Protein AF-A0A0R1N7U9-F1 (afdb_monomer_lite)

Foldseek 3Di:
DPPDLVVPQVVVVLVVCVVVVVDPDSPVQVVQWAFDVVQNQDDALLEGEIEHAALSCPPWFKDKDFDPDQPRPCPRPVHRNGIYIYIYYHVPPDVQLVVQLVVLSNDNVSSVVLVPDPPVCSRVSSVVSSPPDD

Sequence (134 aa):
MSTDQVPEIFQHIRERLVANQMVTNKGEMINQITPWPGYEKTEVNGIRVFQYIDLRCQPTMTIVSPIITDESYEKVSKRPLWLVILLCWDGHTDQLSLAHLATQLHNEEVSQELRSVPPSLLSAAIRGLMAREN

Secondary structure (DSSP, 8-state):
----SHHHHHHHHHHHHHHTT--S-HHHHHTT-EE-TT-SS--BTTEEEEEEE-TT--S-EEEEEE---GGGTHHHHSS---EEEEEEE-S-S-HHHHHHHHHHHH-HHHHHHHHHS-TTTHHHHHHHHHH---

Organism: NCBI:txid1423792

Structure (mmCIF, N/CA/C/O backbone):
data_AF-A0A0R1N7U9-F1
#
_entry.id   AF-A0A0R1N7U9-F1
#
loop_
_atom_site.group_PDB
_atom_site.id
_atom_site.type_symbol
_atom_site.label_atom_id
_atom_site.label_alt_id
_atom_site.label_comp_id
_atom_site.label_asym_id
_atom_site.label_entity_id
_atom_site.label_seq_id
_atom_site.pdbx_PDB_ins_code
_atom_site.Cartn_x
_atom_site.Cartn_y
_atom_site.Cartn_z
_atom_site.occupancy
_atom_site.B_iso_or_equiv
_atom_site.auth_seq_id
_atom_site.auth_comp_id
_atom_site.auth_asym_id
_atom_site.auth_atom_id
_atom_site.pdbx_PDB_model_num
ATOM 1 N N . MET A 1 1 ? 9.626 -16.057 21.113 1.00 33.06 1 MET A N 1
ATOM 2 C CA . MET A 1 1 ? 9.697 -15.229 19.890 1.00 33.06 1 MET A CA 1
ATOM 3 C C . MET A 1 1 ? 8.478 -15.592 19.067 1.00 33.06 1 MET A C 1
ATOM 5 O O . MET A 1 1 ? 8.308 -16.772 18.822 1.00 33.06 1 MET A O 1
ATOM 9 N N . SER A 1 2 ? 7.590 -14.647 18.764 1.00 30.59 2 SER A N 1
ATOM 10 C CA . SER A 1 2 ? 6.420 -14.898 17.909 1.00 30.59 2 SER A CA 1
ATOM 11 C C . SER A 1 2 ? 6.455 -13.853 16.809 1.00 30.59 2 SER A C 1
ATOM 13 O O . SER A 1 2 ? 6.125 -12.694 17.051 1.00 30.59 2 SER A O 1
ATOM 15 N N . THR A 1 3 ? 6.952 -14.262 15.647 1.00 40.19 3 THR A N 1
ATOM 16 C CA . THR A 1 3 ? 7.204 -13.432 14.455 1.00 40.19 3 THR A CA 1
ATOM 17 C C . THR A 1 3 ? 6.120 -13.639 13.388 1.00 40.19 3 THR A C 1
ATOM 19 O O . THR A 1 3 ? 6.263 -13.186 12.257 1.00 40.19 3 THR A O 1
ATOM 22 N N . ASP A 1 4 ? 5.023 -14.309 13.745 1.00 42.53 4 ASP A N 1
ATOM 23 C CA . ASP A 1 4 ? 4.248 -15.1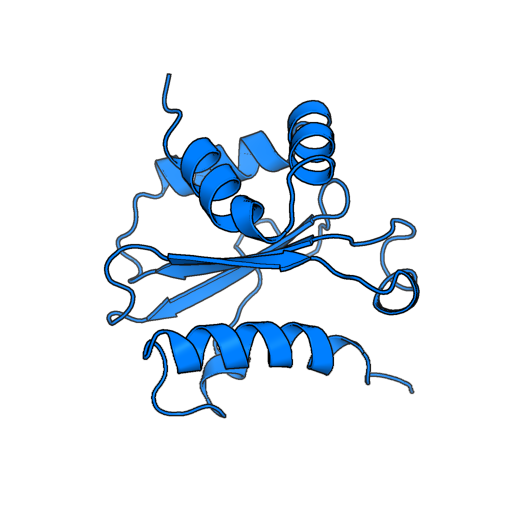00 12.784 1.00 42.53 4 ASP A CA 1
ATOM 24 C C . ASP A 1 4 ? 2.964 -14.442 12.249 1.00 42.53 4 ASP A C 1
ATOM 26 O O . ASP A 1 4 ? 2.204 -15.102 11.556 1.00 42.53 4 ASP A O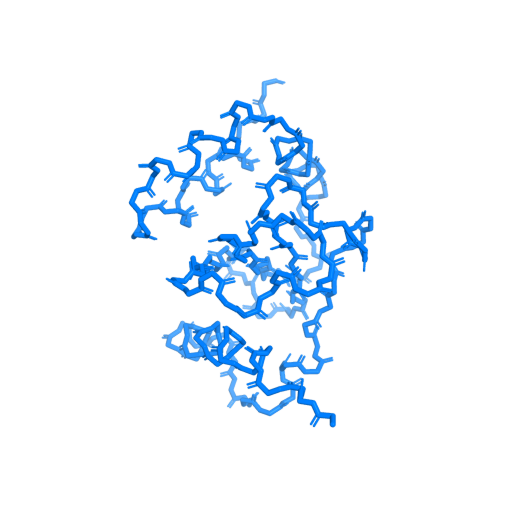 1
ATOM 30 N N . GLN A 1 5 ? 2.721 -13.144 12.480 1.00 47.50 5 GLN A N 1
ATOM 31 C CA . GLN A 1 5 ? 1.525 -12.449 11.941 1.00 47.50 5 GLN A CA 1
ATOM 32 C C . GLN A 1 5 ? 1.804 -11.501 10.762 1.00 47.50 5 GLN A C 1
ATOM 34 O O . GLN A 1 5 ? 0.924 -11.223 9.952 1.00 47.50 5 GLN A O 1
ATOM 39 N N . VAL A 1 6 ? 3.051 -11.057 10.597 1.00 48.56 6 VAL A N 1
ATOM 40 C CA . VAL A 1 6 ? 3.501 -10.324 9.401 1.00 48.56 6 VAL A CA 1
ATOM 41 C C . VAL A 1 6 ? 3.357 -11.145 8.092 1.00 48.56 6 VAL A C 1
ATOM 43 O O . VAL A 1 6 ? 3.041 -10.542 7.065 1.00 48.56 6 VAL A O 1
ATOM 46 N N . PRO A 1 7 ? 3.501 -12.491 8.073 1.00 57.75 7 PRO A N 1
ATOM 47 C CA . PRO A 1 7 ? 3.368 -13.293 6.852 1.00 57.75 7 PRO A CA 1
ATOM 48 C C . PRO A 1 7 ? 1.979 -13.279 6.193 1.00 57.75 7 PRO A C 1
ATOM 50 O O . PRO A 1 7 ? 1.904 -13.385 4.969 1.00 57.75 7 PRO A O 1
ATOM 53 N N . GLU A 1 8 ? 0.884 -13.138 6.949 1.00 63.72 8 GLU A N 1
ATOM 54 C CA . GLU A 1 8 ? -0.476 -13.319 6.407 1.00 63.72 8 GLU A CA 1
ATOM 55 C C . GLU A 1 8 ? -0.931 -12.152 5.518 1.00 63.72 8 GLU A C 1
ATOM 57 O O . GLU A 1 8 ? -1.490 -12.360 4.438 1.00 63.72 8 GLU A O 1
ATOM 62 N N . ILE A 1 9 ? -0.615 -10.912 5.903 1.00 67.81 9 ILE A N 1
ATOM 63 C CA . ILE A 1 9 ? -0.916 -9.730 5.078 1.00 67.81 9 ILE A CA 1
ATOM 64 C C . ILE A 1 9 ? -0.109 -9.779 3.777 1.00 67.81 9 ILE A C 1
ATOM 66 O O . ILE A 1 9 ? -0.645 -9.544 2.691 1.00 67.81 9 ILE A O 1
ATOM 70 N N . PHE A 1 10 ? 1.172 -10.150 3.863 1.00 69.94 10 PHE A N 1
ATOM 71 C CA . PHE A 1 10 ? 2.000 -10.332 2.674 1.00 69.94 10 PHE A CA 1
ATOM 72 C C . PHE A 1 10 ? 1.539 -11.509 1.816 1.00 69.94 10 PHE A C 1
ATOM 74 O O . PHE A 1 10 ? 1.682 -11.455 0.595 1.00 69.94 10 PHE A O 1
ATOM 81 N N . GLN A 1 11 ? 0.925 -12.534 2.406 1.00 70.44 11 GLN A N 1
ATOM 82 C CA . GLN A 1 11 ? 0.281 -13.603 1.656 1.00 70.44 11 GLN A CA 1
ATOM 83 C C . GLN A 1 11 ? -0.929 -13.095 0.855 1.00 70.44 11 GLN A C 1
ATOM 85 O O . GLN A 1 11 ? -1.018 -13.420 -0.330 1.00 70.44 11 GLN A O 1
ATOM 90 N N . HIS A 1 12 ? -1.802 -12.264 1.434 1.00 70.25 12 HIS A N 1
ATOM 91 C CA . HIS A 1 12 ? -2.928 -11.677 0.695 1.00 70.25 12 HIS A CA 1
ATOM 92 C C . HIS A 1 12 ? -2.453 -10.768 -0.448 1.00 70.25 12 HIS A C 1
ATOM 94 O O . HIS A 1 12 ? -2.934 -10.852 -1.582 1.00 70.25 12 HIS A O 1
ATOM 100 N N . ILE A 1 13 ? -1.451 -9.929 -0.171 1.00 72.75 13 ILE A N 1
ATOM 101 C CA . ILE A 1 13 ? -0.810 -9.069 -1.171 1.00 72.75 13 ILE A CA 1
ATOM 102 C C . ILE A 1 13 ? -0.213 -9.918 -2.304 1.00 72.75 13 ILE A C 1
ATOM 104 O O . ILE A 1 13 ? -0.456 -9.643 -3.480 1.00 72.75 13 ILE A O 1
ATOM 108 N N . ARG A 1 14 ? 0.497 -11.000 -1.963 1.00 71.19 14 ARG A N 1
ATOM 109 C CA . ARG A 1 14 ? 1.067 -11.962 -2.917 1.00 71.19 14 ARG A CA 1
ATOM 110 C C . ARG A 1 14 ? -0.002 -12.605 -3.797 1.00 71.19 14 ARG A C 1
ATOM 112 O O . ARG A 1 14 ? 0.195 -12.715 -5.003 1.00 71.19 14 ARG A O 1
ATOM 119 N N . GLU A 1 15 ? -1.116 -13.047 -3.225 1.00 75.06 15 GLU A N 1
ATOM 120 C CA . GLU A 1 15 ? -2.212 -13.659 -3.985 1.00 75.06 15 GLU A CA 1
ATOM 121 C C . GLU A 1 15 ? -2.810 -12.677 -4.994 1.00 75.06 15 GLU A C 1
ATOM 123 O O . GLU A 1 15 ? -2.990 -13.036 -6.160 1.00 75.06 15 GLU A O 1
ATOM 128 N N . ARG A 1 16 ? -3.017 -11.416 -4.592 1.00 71.31 16 ARG A N 1
ATOM 129 C CA . ARG A 1 16 ? -3.470 -10.356 -5.504 1.00 71.31 16 ARG A CA 1
ATOM 130 C C . ARG A 1 16 ? -2.473 -10.093 -6.629 1.00 71.31 16 ARG A C 1
ATOM 132 O O . ARG A 1 16 ? -2.883 -9.956 -7.775 1.00 71.31 16 ARG A O 1
ATOM 139 N N . LEU A 1 17 ? -1.180 -10.057 -6.342 1.00 69.75 17 LEU A N 1
ATOM 140 C CA . LEU A 1 17 ? -0.146 -9.839 -7.360 1.00 69.75 17 LEU A CA 1
ATOM 141 C C . LEU A 1 17 ? -0.064 -10.968 -8.388 1.00 69.75 17 LEU A C 1
ATOM 143 O O . LEU A 1 17 ? 0.059 -10.713 -9.585 1.00 69.75 17 LEU A O 1
ATOM 147 N N . VAL A 1 18 ? -0.167 -12.215 -7.925 1.00 72.25 18 VAL A N 1
ATOM 148 C CA . VAL A 1 18 ? -0.198 -13.401 -8.791 1.00 72.25 18 VAL A CA 1
ATOM 149 C C . VAL A 1 18 ? -1.463 -13.408 -9.646 1.00 72.25 18 VAL A C 1
ATOM 151 O O . VAL A 1 18 ? -1.380 -13.664 -10.844 1.00 72.25 18 VAL A O 1
ATOM 154 N N . ALA A 1 19 ? -2.623 -13.094 -9.060 1.00 72.25 19 ALA A N 1
ATOM 155 C CA . ALA A 1 19 ? -3.886 -13.004 -9.794 1.00 72.25 19 ALA A CA 1
ATOM 156 C C . ALA A 1 19 ? -3.836 -11.943 -10.908 1.00 72.25 19 ALA A C 1
ATOM 158 O O . ALA A 1 19 ? -4.415 -12.143 -11.972 1.00 72.25 19 ALA A O 1
ATOM 159 N N . ASN A 1 20 ? -3.090 -10.857 -10.692 1.00 68.50 20 ASN A N 1
ATOM 160 C CA . ASN A 1 20 ? -2.854 -9.810 -11.686 1.00 68.50 20 ASN A CA 1
ATOM 161 C C . ASN A 1 20 ? -1.663 -10.100 -12.625 1.00 68.50 20 ASN A C 1
ATOM 163 O O . ASN A 1 20 ? -1.248 -9.214 -13.363 1.00 68.50 20 ASN A O 1
ATOM 167 N N . GLN A 1 21 ? -1.101 -11.319 -12.606 1.00 67.38 21 GLN A N 1
ATOM 168 C CA . GLN A 1 21 ? 0.029 -11.760 -13.445 1.00 67.38 21 GLN A CA 1
ATOM 169 C C . GLN A 1 21 ? 1.299 -10.899 -13.331 1.00 67.38 21 GLN A C 1
ATOM 171 O O . GLN A 1 21 ? 2.184 -10.965 -14.180 1.00 67.38 21 GLN A O 1
ATOM 176 N N . MET A 1 22 ? 1.430 -10.120 -12.257 1.00 64.81 22 MET A N 1
ATOM 177 C CA . MET A 1 22 ? 2.560 -9.206 -12.076 1.00 64.81 22 MET A CA 1
ATOM 178 C C . MET A 1 22 ? 3.842 -9.921 -11.658 1.00 64.81 22 MET A C 1
ATOM 180 O O . MET A 1 22 ? 4.938 -9.385 -11.789 1.00 64.81 22 MET A O 1
ATOM 184 N N . VAL A 1 23 ? 3.708 -11.135 -11.128 1.00 65.25 23 VAL A N 1
ATOM 185 C CA . VAL A 1 23 ? 4.822 -11.893 -10.576 1.00 65.25 23 VAL A CA 1
ATOM 186 C C . VAL A 1 23 ? 4.704 -13.341 -11.026 1.00 65.25 23 VAL A C 1
ATOM 188 O O . VAL A 1 23 ? 3.724 -14.023 -10.729 1.00 65.25 23 VAL A O 1
ATOM 191 N N . THR A 1 24 ? 5.725 -13.826 -11.727 1.00 57.41 24 THR A N 1
ATOM 192 C CA . THR A 1 24 ? 5.848 -15.232 -12.137 1.00 57.41 24 THR A CA 1
ATOM 193 C C . THR A 1 24 ? 6.457 -16.107 -11.041 1.00 57.41 24 THR A C 1
ATOM 195 O O . THR A 1 24 ? 6.101 -17.279 -10.930 1.00 57.41 24 THR A O 1
ATOM 198 N N . ASN A 1 25 ? 7.330 -15.545 -10.195 1.00 60.41 25 ASN A N 1
ATOM 199 C CA . ASN A 1 25 ? 7.993 -16.259 -9.103 1.00 60.41 25 ASN A CA 1
ATOM 200 C C . ASN A 1 25 ? 7.591 -15.707 -7.725 1.00 60.41 25 ASN A C 1
ATOM 202 O O . ASN A 1 25 ? 8.001 -14.623 -7.313 1.00 60.41 25 ASN A O 1
ATOM 206 N N . LYS A 1 26 ? 6.793 -16.491 -6.992 1.00 60.47 26 LYS A N 1
ATOM 207 C CA . LYS A 1 26 ? 6.182 -16.111 -5.707 1.00 60.47 26 LYS A CA 1
ATOM 208 C C . LYS A 1 26 ? 7.190 -15.887 -4.570 1.00 60.47 26 LYS A C 1
ATOM 210 O O . LYS A 1 26 ? 6.855 -15.187 -3.620 1.00 60.47 26 LYS A O 1
ATOM 215 N N . GLY A 1 27 ? 8.368 -16.514 -4.629 1.00 60.25 27 GLY A N 1
ATOM 216 C CA . GLY A 1 27 ? 9.338 -16.513 -3.526 1.00 60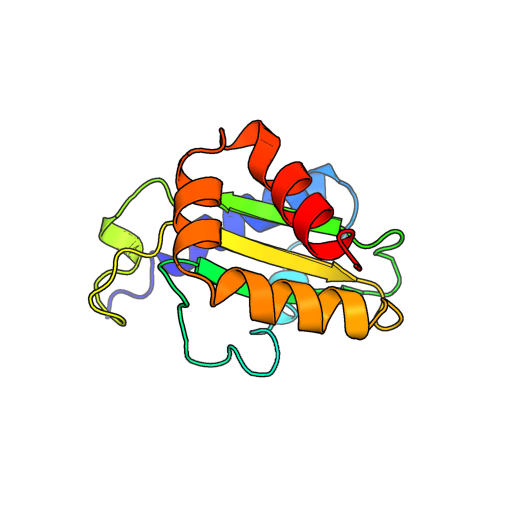.25 27 GLY A CA 1
ATOM 217 C C . GLY A 1 27 ? 10.268 -15.300 -3.507 1.00 60.25 27 GLY A C 1
ATOM 218 O O . GLY A 1 27 ? 10.593 -14.788 -2.442 1.00 60.25 27 GLY A O 1
ATOM 219 N N . GLU A 1 28 ? 10.670 -14.807 -4.678 1.00 63.47 28 GLU A N 1
ATOM 220 C CA . GLU A 1 28 ? 11.654 -13.718 -4.788 1.00 63.47 28 GLU A CA 1
ATOM 221 C C . GLU A 1 28 ? 11.044 -12.341 -4.525 1.00 63.47 28 GLU A C 1
ATOM 223 O O . GLU A 1 28 ? 11.737 -11.422 -4.098 1.00 63.47 28 GLU A O 1
ATOM 228 N N . MET A 1 29 ? 9.737 -12.207 -4.736 1.00 69.62 29 MET A N 1
ATOM 229 C CA . MET A 1 29 ? 9.065 -10.916 -4.718 1.00 69.62 29 MET A CA 1
ATOM 230 C C . MET A 1 29 ? 8.853 -10.349 -3.310 1.00 69.62 29 MET A C 1
ATOM 232 O O . MET A 1 29 ? 9.056 -9.156 -3.115 1.00 69.62 29 MET A O 1
ATOM 236 N N . ILE A 1 30 ? 8.545 -11.178 -2.303 1.00 67.38 30 ILE A N 1
ATOM 237 C CA . ILE A 1 30 ? 8.421 -10.706 -0.907 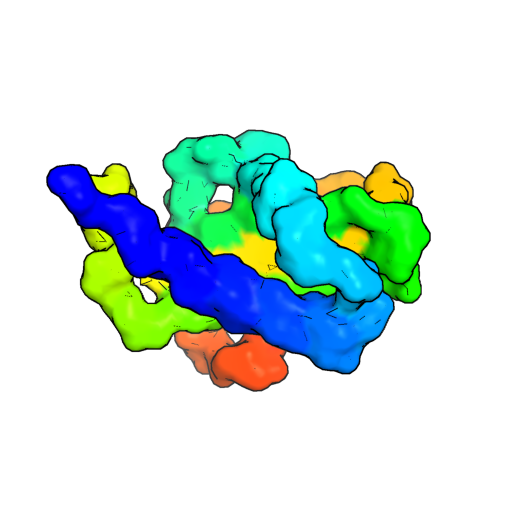1.00 67.38 30 ILE A CA 1
ATOM 238 C C . ILE A 1 30 ? 9.734 -10.068 -0.433 1.00 67.38 30 ILE A C 1
ATOM 240 O O . ILE A 1 30 ? 9.709 -9.060 0.264 1.00 67.38 30 ILE A O 1
ATOM 244 N N . ASN A 1 31 ? 10.874 -10.599 -0.883 1.00 71.69 31 ASN A N 1
ATOM 245 C CA . ASN A 1 31 ? 12.196 -10.065 -0.551 1.00 71.69 31 ASN A CA 1
ATOM 246 C C . ASN A 1 31 ? 12.502 -8.730 -1.254 1.00 71.69 31 ASN A C 1
ATOM 248 O O . ASN A 1 31 ? 13.440 -8.039 -0.866 1.00 71.69 31 ASN A O 1
ATOM 252 N N . GLN A 1 32 ? 11.733 -8.373 -2.286 1.00 76.62 32 GLN A N 1
ATOM 253 C CA . GLN A 1 32 ? 11.847 -7.115 -3.030 1.00 76.62 32 GLN A CA 1
ATOM 254 C C . GLN A 1 32 ? 10.831 -6.064 -2.563 1.00 76.62 32 GLN A C 1
ATOM 256 O O . GLN A 1 32 ? 10.951 -4.895 -2.934 1.00 76.62 32 GLN A O 1
ATOM 261 N N . ILE A 1 33 ? 9.839 -6.449 -1.749 1.00 79.88 33 ILE A N 1
ATOM 262 C CA . ILE A 1 33 ? 8.950 -5.488 -1.100 1.00 79.88 33 ILE A CA 1
ATOM 263 C C . ILE A 1 33 ? 9.762 -4.749 -0.042 1.00 79.88 33 ILE A C 1
ATOM 265 O O . ILE A 1 33 ? 10.215 -5.330 0.943 1.00 79.88 33 ILE A O 1
ATOM 269 N N . THR A 1 34 ? 9.922 -3.447 -0.235 1.00 81.19 34 THR A N 1
ATOM 270 C CA . THR A 1 34 ? 10.650 -2.590 0.701 1.00 81.19 34 THR A CA 1
ATOM 271 C C . THR A 1 34 ? 9.709 -1.558 1.309 1.00 81.19 34 THR A C 1
ATOM 273 O O . THR A 1 34 ? 8.697 -1.203 0.695 1.00 81.19 34 THR A O 1
ATOM 276 N N . PRO A 1 35 ? 9.981 -1.072 2.533 1.00 77.19 35 PRO A N 1
ATOM 277 C CA . PRO A 1 35 ? 9.322 0.128 3.028 1.00 77.19 35 PRO A CA 1
ATOM 278 C C . PRO A 1 35 ? 9.507 1.265 2.023 1.00 77.19 35 PRO A C 1
ATOM 280 O O . PRO A 1 35 ? 10.569 1.392 1.412 1.00 77.19 35 PRO A O 1
ATOM 283 N N . TRP A 1 36 ? 8.481 2.088 1.846 1.00 77.88 36 TRP A N 1
ATOM 284 C CA . TRP A 1 36 ? 8.615 3.267 1.001 1.00 77.88 36 TRP A CA 1
ATOM 285 C C . TRP A 1 36 ? 9.586 4.271 1.659 1.00 77.88 36 TRP A C 1
ATOM 287 O O . TRP A 1 36 ? 9.458 4.513 2.864 1.00 77.88 36 TRP A O 1
ATOM 297 N N . PRO A 1 37 ? 10.577 4.829 0.933 1.00 68.62 37 PRO A N 1
ATOM 298 C CA . PRO A 1 37 ? 11.466 5.866 1.446 1.00 68.62 37 PRO A CA 1
ATOM 299 C C . PRO A 1 37 ? 10.723 6.965 2.219 1.00 68.62 37 PRO A C 1
ATOM 301 O O . PRO A 1 37 ? 9.733 7.513 1.742 1.00 68.62 37 PRO A O 1
ATOM 304 N N . GLY A 1 38 ? 11.183 7.269 3.437 1.00 63.22 38 GLY A N 1
ATOM 305 C CA . GLY A 1 38 ? 10.518 8.216 4.347 1.00 63.22 38 GLY A CA 1
ATOM 306 C C . GLY A 1 38 ? 9.402 7.618 5.222 1.00 63.22 38 GLY A C 1
ATOM 307 O O . GLY A 1 38 ? 9.003 8.246 6.197 1.00 63.22 38 GLY A O 1
ATOM 308 N N . TYR A 1 39 ? 8.969 6.381 4.950 1.00 65.12 39 TYR A N 1
ATOM 309 C CA . TYR A 1 39 ? 8.004 5.594 5.742 1.00 65.12 39 TYR A CA 1
ATOM 310 C C . TYR A 1 39 ? 8.647 4.371 6.417 1.00 65.12 39 TYR A C 1
ATOM 312 O O . TYR A 1 39 ? 7.979 3.418 6.820 1.00 65.12 39 TYR A O 1
ATOM 320 N N . GLU A 1 40 ? 9.970 4.389 6.569 1.00 55.03 40 GLU A N 1
ATOM 321 C CA . GLU A 1 40 ? 10.770 3.259 7.059 1.00 55.03 40 GLU A CA 1
ATOM 322 C C . GLU A 1 40 ? 10.393 2.813 8.483 1.00 55.03 40 GLU A C 1
ATOM 324 O O . GLU A 1 40 ? 10.621 1.659 8.854 1.00 55.03 40 GLU A O 1
ATOM 329 N N . LYS A 1 41 ? 9.801 3.712 9.282 1.00 53.22 41 LYS A N 1
ATOM 330 C CA . LYS A 1 41 ? 9.445 3.469 10.692 1.00 53.22 41 LYS A CA 1
ATOM 331 C C . LYS A 1 41 ? 8.038 3.917 11.092 1.00 53.22 41 LYS A C 1
ATOM 333 O O . LYS A 1 41 ? 7.618 3.612 12.205 1.00 53.22 41 LYS A O 1
ATOM 338 N N . THR A 1 42 ? 7.319 4.628 10.232 1.00 55.12 42 THR A N 1
ATOM 339 C CA . THR A 1 42 ? 6.092 5.339 10.602 1.00 55.12 42 THR A CA 1
ATOM 340 C C . THR A 1 42 ? 4.881 4.739 9.911 1.00 55.12 42 THR A C 1
ATOM 342 O O . THR A 1 42 ? 4.653 4.898 8.716 1.00 55.12 42 THR A O 1
ATOM 345 N N . GLU A 1 43 ? 4.085 4.047 10.715 1.00 70.12 43 GLU A N 1
ATOM 346 C CA . GLU A 1 43 ? 2.649 3.981 10.508 1.00 70.12 43 GLU A CA 1
ATOM 347 C C . GLU A 1 43 ? 2.094 5.403 10.629 1.00 70.12 43 GLU A C 1
ATOM 349 O O . GLU A 1 43 ? 2.312 6.077 11.640 1.00 70.12 43 GLU A O 1
ATOM 354 N N . VAL A 1 44 ? 1.401 5.868 9.597 1.00 75.38 44 VAL A N 1
ATOM 355 C CA . VAL A 1 44 ? 0.760 7.182 9.594 1.00 75.38 44 VAL A CA 1
ATOM 356 C C . VAL A 1 44 ? -0.735 6.938 9.649 1.00 75.38 44 VAL A C 1
ATOM 358 O O . VAL A 1 44 ? -1.288 6.284 8.772 1.00 75.38 44 VAL A O 1
ATOM 361 N N . ASN A 1 45 ? -1.377 7.384 10.729 1.00 79.44 45 ASN A N 1
ATOM 362 C CA . ASN A 1 45 ? -2.823 7.240 10.936 1.00 79.44 45 ASN A CA 1
ATOM 363 C C . ASN A 1 45 ? -3.360 5.798 10.773 1.00 79.44 45 ASN A C 1
ATOM 365 O O . ASN A 1 45 ? -4.476 5.593 10.294 1.00 79.44 45 ASN A O 1
ATOM 369 N N . GLY A 1 46 ? -2.584 4.780 11.167 1.00 78.75 46 GLY A N 1
ATOM 370 C CA . GLY A 1 46 ? -2.996 3.380 11.003 1.00 78.75 46 GLY A CA 1
ATOM 371 C C . GLY A 1 46 ? -2.753 2.799 9.610 1.00 78.75 46 GLY A C 1
ATOM 372 O O . GLY A 1 46 ? -3.255 1.717 9.304 1.00 78.75 46 GLY A O 1
ATOM 373 N N . ILE A 1 47 ? -1.991 3.498 8.766 1.00 82.69 47 ILE A N 1
ATOM 374 C CA . ILE A 1 47 ? -1.676 3.106 7.394 1.00 82.69 47 ILE A CA 1
ATOM 375 C C . ILE A 1 47 ? -0.175 2.856 7.272 1.00 82.69 47 ILE A C 1
ATOM 377 O O . ILE A 1 47 ? 0.650 3.661 7.714 1.00 82.69 47 ILE A O 1
ATOM 381 N N . ARG A 1 48 ? 0.189 1.747 6.627 1.00 82.19 48 ARG A N 1
ATOM 382 C CA . ARG A 1 48 ? 1.575 1.430 6.275 1.00 82.19 48 ARG A CA 1
ATOM 383 C C . ARG A 1 48 ? 1.719 1.271 4.776 1.00 82.19 48 ARG A C 1
ATOM 385 O O . ARG A 1 48 ? 0.917 0.589 4.141 1.00 82.19 48 ARG A O 1
ATOM 392 N N . VAL A 1 49 ? 2.770 1.869 4.229 1.00 82.88 49 VAL A N 1
ATOM 393 C CA . VAL A 1 49 ? 3.032 1.851 2.793 1.00 82.88 49 VAL A CA 1
ATOM 394 C C . VAL A 1 49 ? 4.329 1.111 2.497 1.00 82.88 49 VAL A C 1
ATOM 396 O O . VAL A 1 49 ? 5.378 1.373 3.088 1.00 82.88 49 VAL A O 1
ATOM 399 N N . PHE A 1 50 ? 4.239 0.182 1.560 1.00 83.88 50 PHE A N 1
ATOM 400 C CA . PHE A 1 50 ? 5.354 -0.536 0.974 1.00 83.88 50 PHE A CA 1
ATOM 401 C C . PHE A 1 50 ? 5.429 -0.235 -0.515 1.00 83.88 50 PHE A C 1
ATOM 403 O O . PHE A 1 50 ? 4.443 0.156 -1.145 1.00 83.88 50 PHE A O 1
ATOM 410 N N . GLN A 1 51 ? 6.595 -0.487 -1.088 1.00 84.12 51 GLN A N 1
ATOM 411 C CA . GLN A 1 51 ? 6.824 -0.394 -2.516 1.00 84.12 51 GLN A CA 1
ATOM 412 C C . GLN A 1 51 ? 7.364 -1.711 -3.069 1.00 84.12 51 GLN A C 1
ATOM 414 O O . GLN A 1 51 ? 8.098 -2.442 -2.399 1.00 84.12 51 GLN A O 1
ATOM 419 N N . TYR A 1 52 ? 7.012 -1.977 -4.319 1.00 83.62 52 TYR A N 1
ATOM 420 C CA . TYR A 1 52 ? 7.578 -3.025 -5.147 1.00 83.62 52 TYR A CA 1
ATOM 421 C C . TYR A 1 52 ? 7.932 -2.423 -6.505 1.00 83.62 52 TYR A C 1
ATOM 423 O O . TYR A 1 52 ? 7.066 -1.865 -7.180 1.00 83.62 52 TYR A O 1
ATOM 431 N N . ILE A 1 53 ? 9.210 -2.507 -6.869 1.00 78.94 53 ILE A N 1
ATOM 432 C CA . ILE A 1 53 ? 9.735 -1.925 -8.104 1.00 78.94 53 ILE A CA 1
ATOM 433 C C . ILE A 1 53 ? 10.062 -3.060 -9.069 1.00 78.94 53 ILE A C 1
ATOM 435 O O . ILE A 1 53 ? 10.946 -3.867 -8.792 1.00 78.94 53 ILE A O 1
ATOM 439 N N . ASP A 1 54 ? 9.356 -3.120 -10.194 1.00 77.31 54 ASP A N 1
ATOM 440 C CA . ASP A 1 54 ? 9.593 -4.082 -11.269 1.00 77.31 54 ASP A CA 1
ATOM 441 C C . ASP A 1 54 ? 9.158 -3.474 -12.608 1.00 77.31 54 ASP A C 1
ATOM 443 O O . ASP A 1 54 ? 8.044 -2.967 -12.726 1.00 77.31 54 ASP A O 1
ATOM 447 N N . LEU A 1 55 ? 10.014 -3.560 -13.631 1.00 69.50 55 LEU A N 1
ATOM 448 C CA . LEU A 1 55 ? 9.773 -3.004 -14.973 1.00 69.50 55 LEU A CA 1
ATOM 449 C C . LEU A 1 55 ? 8.486 -3.525 -15.637 1.00 69.50 55 LEU A C 1
ATOM 451 O O . LEU A 1 55 ? 7.968 -2.902 -16.559 1.00 69.50 55 LEU A O 1
ATOM 455 N N . ARG A 1 56 ? 7.954 -4.663 -15.179 1.00 71.94 56 ARG A N 1
ATOM 456 C CA . ARG A 1 56 ? 6.685 -5.237 -15.653 1.00 71.94 56 ARG A CA 1
ATOM 457 C C . ARG A 1 56 ? 5.453 -4.544 -15.065 1.00 71.94 56 ARG A C 1
ATOM 459 O O . ARG A 1 56 ? 4.342 -4.809 -15.515 1.00 71.94 56 ARG A O 1
ATOM 466 N N . CYS A 1 57 ? 5.618 -3.666 -14.077 1.00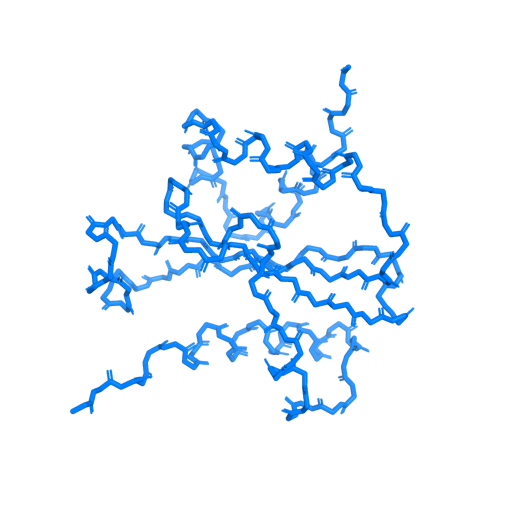 67.75 57 CYS A N 1
ATOM 467 C CA . CYS A 1 57 ? 4.536 -2.925 -13.430 1.00 67.75 57 CYS A CA 1
ATOM 468 C C . CYS A 1 57 ? 4.103 -1.704 -14.259 1.00 67.75 57 CYS A C 1
ATOM 470 O O . CYS A 1 57 ? 4.182 -0.571 -13.782 1.00 67.75 57 CYS A O 1
ATOM 472 N N . GLN A 1 58 ? 3.643 -1.928 -15.492 1.00 62.25 58 GLN A N 1
ATOM 473 C CA . GLN A 1 58 ? 3.030 -0.883 -16.311 1.00 62.25 58 GLN A CA 1
ATOM 474 C C . GLN A 1 58 ? 1.558 -1.205 -16.615 1.00 62.25 58 GLN A C 1
ATOM 476 O O . GLN A 1 58 ? 1.283 -2.251 -17.209 1.00 62.25 58 GLN A O 1
ATOM 481 N N . PRO A 1 59 ? 0.604 -0.316 -16.263 1.00 63.59 59 PRO A N 1
ATOM 482 C CA . PRO A 1 59 ? 0.755 0.935 -15.495 1.00 63.59 59 PRO A CA 1
ATOM 483 C C . PRO A 1 59 ? 0.952 0.711 -13.978 1.00 63.59 59 PRO A C 1
ATOM 485 O O . PRO A 1 59 ? 0.716 -0.389 -13.476 1.00 63.59 59 PRO A O 1
ATOM 488 N N . THR A 1 60 ? 1.335 1.771 -13.245 1.00 67.19 60 THR A N 1
ATOM 489 C CA . THR A 1 60 ? 1.449 1.792 -11.773 1.00 67.19 60 THR A CA 1
ATOM 490 C C . THR A 1 60 ? 0.215 1.172 -11.121 1.00 67.19 60 THR A C 1
ATOM 492 O O . THR A 1 60 ? -0.915 1.620 -11.341 1.00 67.19 60 THR A O 1
ATOM 495 N N . MET A 1 61 ? 0.418 0.149 -10.292 1.00 69.00 61 MET A N 1
ATOM 496 C CA . MET A 1 61 ? -0.663 -0.571 -9.631 1.00 69.00 61 MET A CA 1
ATOM 497 C C . MET A 1 61 ? -0.652 -0.309 -8.129 1.00 69.00 61 MET A C 1
ATOM 499 O O . MET A 1 61 ? 0.368 -0.424 -7.456 1.00 69.00 61 MET A O 1
ATOM 503 N N . THR A 1 62 ? -1.828 0.001 -7.591 1.00 68.69 62 THR A N 1
ATOM 504 C CA . THR A 1 62 ? -2.037 0.147 -6.151 1.00 68.69 62 THR A CA 1
ATOM 505 C C . THR A 1 62 ? -2.772 -1.068 -5.614 1.00 68.69 62 THR A C 1
ATOM 507 O O . THR A 1 62 ? -3.970 -1.257 -5.872 1.00 68.69 62 THR A O 1
ATOM 510 N N . ILE A 1 63 ? -2.072 -1.868 -4.819 1.00 70.94 63 ILE A N 1
ATOM 511 C CA . ILE A 1 63 ? -2.662 -2.993 -4.107 1.00 70.94 63 ILE A CA 1
ATOM 512 C C . ILE A 1 63 ? -2.872 -2.575 -2.666 1.00 70.94 63 ILE A C 1
ATOM 514 O O . ILE A 1 63 ? -1.933 -2.257 -1.947 1.00 70.94 63 ILE A O 1
ATOM 518 N N . VAL A 1 64 ? -4.125 -2.586 -2.241 1.00 71.00 64 VAL A N 1
ATOM 519 C CA . VAL A 1 64 ? -4.495 -2.330 -0.851 1.00 71.00 64 VAL A CA 1
ATOM 520 C C . VAL A 1 64 ? -4.916 -3.632 -0.192 1.00 71.00 64 VAL A C 1
ATOM 522 O O . VAL A 1 64 ? -5.603 -4.457 -0.805 1.00 71.00 64 VAL A O 1
ATOM 525 N N . SER A 1 65 ? -4.504 -3.799 1.057 1.00 71.31 65 SER A N 1
ATOM 526 C CA . SER A 1 65 ? -4.928 -4.883 1.929 1.00 71.31 65 SER A CA 1
ATOM 527 C C . SER A 1 65 ? -5.400 -4.262 3.242 1.00 71.31 65 SER A C 1
ATOM 529 O O . SER A 1 65 ? -4.555 -3.839 4.037 1.00 71.31 65 SER A O 1
ATOM 531 N N . PRO A 1 66 ? -6.719 -4.148 3.482 1.00 63.94 66 PRO A N 1
ATOM 532 C CA . PRO A 1 66 ? -7.202 -3.795 4.809 1.00 63.94 66 PRO A CA 1
ATOM 533 C C . PRO A 1 66 ? -6.795 -4.898 5.787 1.00 63.94 66 PRO A C 1
ATOM 535 O O . PRO A 1 66 ? -6.843 -6.085 5.451 1.00 63.94 66 PRO A O 1
ATOM 538 N N . ILE A 1 67 ? -6.368 -4.509 6.981 1.00 66.44 67 ILE A N 1
ATOM 539 C CA . ILE A 1 67 ? -6.074 -5.455 8.052 1.00 66.44 67 ILE A CA 1
ATOM 540 C C . ILE A 1 67 ? -7.373 -5.674 8.812 1.00 66.44 67 ILE A C 1
ATOM 542 O O . ILE A 1 67 ? -7.976 -4.734 9.318 1.00 66.44 67 ILE A O 1
ATOM 546 N N . ILE A 1 68 ? -7.830 -6.923 8.818 1.00 54.16 68 ILE A N 1
ATOM 547 C CA . ILE A 1 68 ? -9.138 -7.308 9.362 1.00 54.16 68 ILE A CA 1
ATOM 548 C C . ILE A 1 68 ? -9.025 -7.683 10.851 1.00 54.16 68 ILE A C 1
ATOM 550 O O . ILE A 1 68 ? -10.026 -7.686 11.561 1.00 54.16 68 ILE A O 1
ATOM 554 N N . THR A 1 69 ? -7.816 -7.961 11.345 1.00 53.53 69 THR A N 1
ATOM 555 C CA . THR A 1 69 ? -7.566 -8.382 12.728 1.00 53.53 69 THR A CA 1
ATOM 556 C C . THR A 1 69 ? -6.635 -7.401 13.441 1.00 53.53 69 THR A C 1
ATOM 558 O O . THR A 1 69 ? -5.443 -7.339 13.137 1.00 53.53 69 THR A O 1
ATOM 561 N N . ASP A 1 70 ? -7.176 -6.665 14.416 1.00 50.78 70 ASP A N 1
ATOM 562 C CA . ASP A 1 70 ? -6.452 -5.676 15.237 1.00 50.78 70 ASP A CA 1
ATOM 563 C C . ASP A 1 70 ? -5.233 -6.281 15.973 1.00 50.78 70 ASP A C 1
ATOM 565 O O . ASP A 1 70 ? -4.236 -5.606 16.231 1.00 50.78 70 ASP A O 1
ATOM 569 N N . GLU A 1 71 ? -5.266 -7.588 16.248 1.00 48.00 71 GLU A N 1
ATOM 570 C CA . GLU A 1 71 ? -4.279 -8.293 17.076 1.00 48.00 71 GLU A CA 1
ATOM 571 C C . GLU A 1 71 ? -2.870 -8.388 16.459 1.00 48.00 71 GLU A C 1
ATOM 573 O O . GLU A 1 71 ? -1.899 -8.658 17.170 1.00 48.00 71 GLU A O 1
ATOM 578 N N . SER A 1 72 ? -2.724 -8.172 15.147 1.00 47.34 72 SER A N 1
ATOM 579 C CA . SER A 1 72 ? -1.495 -8.512 14.417 1.00 47.34 72 SER A CA 1
ATOM 580 C C . SER A 1 72 ? -0.364 -7.485 14.521 1.00 47.34 72 SER A C 1
ATOM 582 O O . SER A 1 72 ? 0.783 -7.807 14.206 1.00 47.34 72 SER A O 1
ATOM 584 N N . TYR A 1 73 ? -0.653 -6.251 14.952 1.00 48.97 73 TYR A N 1
ATOM 585 C CA . TYR A 1 73 ? 0.320 -5.150 14.866 1.00 48.97 73 TYR A CA 1
ATOM 586 C C . TYR A 1 73 ? 0.363 -4.182 16.058 1.00 48.97 73 TYR A C 1
ATOM 588 O O . TYR A 1 73 ? 1.299 -3.381 16.139 1.00 48.97 73 TYR A O 1
ATOM 596 N N . GLU A 1 74 ? -0.546 -4.299 17.035 1.00 44.38 74 GLU A N 1
ATOM 597 C CA . GLU A 1 74 ? -0.588 -3.444 18.240 1.00 44.38 74 GLU A CA 1
ATOM 598 C C . GLU A 1 74 ? 0.737 -3.387 19.026 1.00 44.38 74 GLU A C 1
ATOM 600 O O . GLU A 1 74 ? 1.009 -2.419 19.740 1.00 44.38 74 GLU A O 1
ATOM 605 N N . LYS A 1 75 ? 1.607 -4.395 18.882 1.00 44.72 75 LYS A N 1
ATOM 606 C CA . LYS A 1 75 ? 2.836 -4.519 19.679 1.00 44.72 75 LYS A CA 1
ATOM 607 C C . LYS A 1 75 ? 3.929 -3.494 19.361 1.00 44.72 75 LYS A C 1
ATOM 609 O O . LYS A 1 75 ? 4.847 -3.374 20.169 1.00 44.72 75 LYS A O 1
ATOM 614 N N . VAL A 1 76 ? 3.871 -2.768 18.237 1.00 45.00 76 VAL A N 1
ATOM 615 C CA . VAL A 1 76 ? 4.981 -1.882 17.816 1.00 45.00 76 VAL A CA 1
ATOM 616 C C . VAL A 1 76 ? 4.631 -0.388 17.856 1.00 45.00 76 VAL A C 1
ATOM 618 O O . VAL A 1 76 ? 5.486 0.401 18.252 1.00 45.00 76 VAL A O 1
ATOM 621 N N . SER A 1 77 ? 3.406 0.025 17.511 1.00 53.25 77 SER A N 1
ATOM 622 C CA . SER A 1 77 ? 3.055 1.453 17.347 1.00 53.25 77 SER A CA 1
ATOM 623 C C . SER A 1 77 ? 2.047 2.006 18.367 1.00 53.25 77 SER A C 1
ATOM 625 O O . SER A 1 77 ? 1.824 3.217 18.391 1.00 53.25 77 SER A O 1
ATOM 627 N N . LYS A 1 78 ? 1.443 1.164 19.228 1.00 56.38 78 LYS A N 1
ATOM 628 C CA . LYS A 1 78 ? 0.299 1.515 20.108 1.00 56.38 78 LYS A CA 1
ATOM 629 C C . LYS A 1 78 ? -0.925 2.086 19.366 1.00 56.38 78 LYS A C 1
ATOM 631 O O . LYS A 1 78 ? -1.832 2.609 20.011 1.00 56.38 78 LYS A O 1
ATOM 636 N N . ARG A 1 79 ? -0.950 2.018 18.034 1.00 58.94 79 ARG A N 1
ATOM 637 C CA . ARG A 1 79 ? -2.083 2.389 17.188 1.00 58.94 79 ARG A CA 1
ATOM 638 C C . ARG A 1 79 ? -2.477 1.160 16.358 1.00 58.94 79 ARG A C 1
ATOM 640 O O . ARG A 1 79 ? -1.596 0.396 15.967 1.00 58.94 79 ARG A O 1
ATOM 647 N N . PRO A 1 80 ? -3.778 0.913 16.146 1.00 66.44 80 PRO A N 1
ATOM 648 C CA . PRO A 1 80 ? -4.210 -0.209 15.332 1.00 66.44 80 PRO A CA 1
ATOM 649 C C . PRO A 1 80 ? -3.919 0.103 13.860 1.00 66.44 80 PRO A C 1
ATOM 651 O O . PRO A 1 80 ? -4.549 0.972 13.250 1.00 66.44 80 PRO A O 1
ATOM 654 N N . LEU A 1 81 ? -2.948 -0.613 13.295 1.00 74.75 81 LEU A N 1
ATOM 655 C CA . LEU A 1 81 ? -2.718 -0.648 11.858 1.00 74.75 81 LEU A CA 1
ATOM 656 C C . LEU A 1 81 ? -3.946 -1.290 11.198 1.00 74.75 81 LEU A C 1
ATOM 658 O O . LEU A 1 81 ? -4.251 -2.449 11.460 1.00 74.75 81 LEU A O 1
ATOM 662 N N . TRP A 1 82 ? -4.641 -0.553 10.338 1.00 77.62 82 TRP A N 1
ATOM 663 C CA . TRP A 1 82 ? -5.877 -1.009 9.692 1.00 77.62 82 TRP A CA 1
ATOM 664 C C . TRP A 1 82 ? -5.751 -1.093 8.166 1.00 77.62 82 TRP A C 1
ATOM 666 O O . TRP A 1 82 ? -6.601 -1.696 7.509 1.00 77.62 82 TRP A O 1
ATOM 676 N N . LEU A 1 83 ? -4.684 -0.536 7.581 1.00 82.00 83 LEU A N 1
ATOM 677 C CA . LEU A 1 83 ? -4.462 -0.558 6.137 1.00 82.00 83 LEU A CA 1
ATOM 678 C C . LEU A 1 83 ? -2.991 -0.757 5.774 1.00 82.00 83 LEU A C 1
ATOM 680 O O . LEU A 1 83 ? -2.109 -0.035 6.239 1.00 82.00 83 LEU A O 1
ATOM 684 N N . VAL A 1 84 ? -2.743 -1.688 4.852 1.00 82.56 84 VAL A N 1
ATOM 685 C CA . VAL A 1 84 ? -1.471 -1.794 4.135 1.00 82.56 84 VAL A CA 1
ATOM 686 C C . VAL A 1 84 ? -1.671 -1.429 2.674 1.00 82.56 84 VAL A C 1
ATOM 688 O O . VAL A 1 84 ? -2.562 -1.950 2.001 1.00 82.56 84 VAL A O 1
ATOM 691 N N . ILE A 1 85 ? -0.814 -0.547 2.178 1.00 84.94 85 ILE A N 1
ATOM 692 C CA . ILE A 1 85 ? -0.752 -0.142 0.779 1.00 84.94 85 ILE A CA 1
ATOM 693 C C . ILE A 1 85 ? 0.558 -0.676 0.209 1.00 84.94 85 ILE A C 1
ATOM 695 O O . ILE A 1 85 ? 1.628 -0.383 0.733 1.00 84.94 85 ILE A O 1
ATOM 699 N N . LEU A 1 86 ? 0.483 -1.450 -0.866 1.00 84.75 86 LEU A N 1
ATOM 700 C CA . LEU A 1 86 ? 1.621 -1.788 -1.706 1.00 84.75 86 LEU A CA 1
ATOM 701 C C . LEU A 1 86 ? 1.513 -1.009 -3.019 1.00 84.75 86 LEU A C 1
ATOM 703 O O . LEU A 1 86 ? 0.554 -1.167 -3.779 1.00 84.75 86 LEU A O 1
ATOM 707 N N . LEU A 1 87 ? 2.522 -0.185 -3.279 1.00 84.44 87 LEU A N 1
ATOM 708 C CA . LEU A 1 87 ? 2.691 0.544 -4.529 1.00 84.44 87 LEU A CA 1
ATOM 709 C C . LEU A 1 87 ? 3.600 -0.263 -5.458 1.00 84.44 87 LEU A C 1
ATOM 711 O O . LEU A 1 87 ? 4.771 -0.475 -5.148 1.00 84.44 87 LEU A O 1
ATOM 715 N N . CYS A 1 88 ? 3.064 -0.721 -6.585 1.00 81.19 88 CYS A N 1
ATOM 716 C CA . CYS A 1 88 ? 3.801 -1.472 -7.596 1.00 81.19 88 CYS A CA 1
ATOM 717 C C . CYS A 1 88 ? 4.069 -0.587 -8.809 1.00 81.19 88 CYS A C 1
ATOM 719 O O . CYS A 1 88 ? 3.128 -0.062 -9.408 1.00 81.19 88 CYS A O 1
ATOM 721 N N . TRP A 1 89 ? 5.336 -0.425 -9.176 1.00 82.06 89 TRP A N 1
ATOM 722 C CA . TRP A 1 89 ? 5.737 0.490 -10.238 1.00 82.06 89 TRP A CA 1
ATOM 723 C C . TRP A 1 89 ? 7.040 0.078 -10.916 1.00 82.06 89 TRP A C 1
ATOM 725 O O . TRP A 1 89 ? 7.769 -0.771 -10.423 1.00 82.06 89 TRP A O 1
ATOM 735 N N . ASP A 1 90 ? 7.325 0.673 -12.066 1.00 79.81 90 ASP A N 1
ATOM 736 C CA . ASP A 1 90 ? 8.474 0.367 -12.922 1.00 79.81 90 ASP A CA 1
ATOM 737 C C . ASP A 1 90 ? 9.753 1.149 -12.579 1.00 79.81 90 ASP A C 1
ATOM 739 O O . ASP A 1 90 ? 10.767 0.998 -13.252 1.00 79.81 90 ASP A O 1
ATOM 743 N N . GLY A 1 91 ? 9.723 1.994 -11.546 1.00 75.06 91 GLY A N 1
ATOM 744 C CA . GLY A 1 91 ? 10.829 2.898 -11.211 1.00 75.06 91 GLY A CA 1
ATOM 745 C C . GLY A 1 91 ? 10.810 4.231 -11.975 1.00 75.06 91 GLY A C 1
ATOM 746 O O . GLY A 1 91 ? 11.583 5.127 -11.638 1.00 75.06 91 GLY A O 1
ATOM 747 N N . HIS A 1 92 ? 9.910 4.396 -12.950 1.00 73.44 92 HIS A N 1
ATOM 748 C CA . HIS A 1 92 ? 9.742 5.610 -13.759 1.00 73.44 92 HIS A CA 1
ATOM 749 C C . HIS A 1 92 ? 8.425 6.349 -13.487 1.00 73.44 92 HIS A C 1
ATOM 751 O O . HIS A 1 92 ? 8.161 7.382 -14.099 1.00 73.44 92 HIS A O 1
ATOM 757 N N . THR A 1 93 ? 7.599 5.837 -12.570 1.00 70.50 93 THR A N 1
ATOM 758 C CA . THR A 1 93 ? 6.381 6.519 -12.109 1.00 70.50 93 THR A CA 1
ATOM 759 C C . THR A 1 93 ? 6.693 7.916 -11.585 1.00 70.50 93 THR A C 1
ATOM 761 O O . THR A 1 93 ? 7.717 8.143 -10.939 1.00 70.50 93 THR A O 1
ATOM 764 N N . ASP A 1 94 ? 5.768 8.833 -11.857 1.00 72.19 94 ASP A N 1
ATOM 765 C CA . ASP A 1 94 ? 5.833 10.217 -11.425 1.00 72.19 94 ASP A CA 1
ATOM 766 C C . ASP A 1 94 ? 6.029 10.334 -9.901 1.00 72.19 94 ASP A C 1
ATOM 768 O O . ASP A 1 94 ? 5.171 9.968 -9.089 1.00 72.19 94 ASP A O 1
ATOM 772 N N . GLN A 1 95 ? 7.197 10.852 -9.518 1.00 72.50 95 GLN A N 1
ATOM 773 C CA . GLN A 1 95 ? 7.557 11.065 -8.122 1.00 72.50 95 GLN A CA 1
ATOM 774 C C . GLN A 1 95 ? 6.678 12.130 -7.454 1.00 72.50 95 GLN A C 1
ATOM 776 O O . GLN A 1 95 ? 6.542 12.096 -6.230 1.00 72.50 95 GLN A O 1
ATOM 781 N N . LEU A 1 96 ? 6.060 13.038 -8.221 1.00 76.38 96 LEU A N 1
ATOM 782 C CA . LEU A 1 96 ? 5.159 14.063 -7.691 1.00 76.38 96 LEU A CA 1
ATOM 783 C C . LEU A 1 96 ? 3.857 13.439 -7.188 1.00 76.38 96 LEU A C 1
ATOM 785 O O . LEU A 1 96 ? 3.514 13.628 -6.023 1.00 76.38 96 LEU A O 1
ATOM 789 N N . SER A 1 97 ? 3.207 12.600 -7.998 1.00 77.19 97 SER A N 1
ATOM 790 C CA . SER A 1 97 ? 2.028 11.815 -7.598 1.00 77.19 97 SER A CA 1
ATOM 791 C C . SER A 1 97 ? 2.279 10.982 -6.331 1.00 77.19 97 SER A C 1
ATOM 793 O O . SER A 1 97 ? 1.435 10.884 -5.434 1.00 77.19 97 SER A O 1
ATOM 795 N N . LEU A 1 98 ? 3.473 10.389 -6.229 1.00 76.75 98 LEU A N 1
ATOM 796 C CA . LEU A 1 98 ? 3.912 9.633 -5.057 1.00 76.75 98 LEU A CA 1
ATOM 797 C C . LEU A 1 98 ? 4.100 10.550 -3.832 1.00 76.75 98 LEU A C 1
ATOM 799 O O . LEU A 1 98 ? 3.542 10.281 -2.770 1.00 76.75 98 LEU A O 1
ATOM 803 N N . ALA A 1 99 ? 4.814 11.669 -3.957 1.00 78.25 99 ALA A N 1
ATOM 804 C CA . ALA A 1 99 ? 4.972 12.638 -2.868 1.00 78.25 99 ALA A CA 1
ATOM 805 C C . ALA A 1 99 ? 3.630 13.251 -2.415 1.00 78.25 99 ALA A C 1
ATOM 807 O O . ALA A 1 99 ? 3.413 13.500 -1.222 1.00 78.25 99 ALA A O 1
ATOM 808 N N . HIS A 1 100 ? 2.698 13.442 -3.350 1.00 83.06 100 HIS A N 1
ATOM 809 C CA . HIS A 1 100 ? 1.352 13.916 -3.065 1.00 83.06 100 HIS A CA 1
ATOM 810 C C . HIS A 1 100 ? 0.577 12.903 -2.222 1.00 83.06 100 HIS A C 1
ATOM 812 O O . HIS A 1 100 ? 0.059 13.263 -1.166 1.00 83.06 100 HIS A O 1
ATOM 818 N N . LEU A 1 101 ? 0.568 11.623 -2.614 1.00 83.50 101 LEU A N 1
ATOM 819 C CA . LEU A 1 101 ? -0.043 10.564 -1.808 1.00 83.50 101 LEU A CA 1
ATOM 820 C C . LEU A 1 101 ? 0.539 10.536 -0.393 1.00 83.50 101 LEU A C 1
ATOM 822 O O . LEU A 1 101 ? -0.213 10.440 0.573 1.00 83.50 101 LEU A O 1
ATOM 826 N N . ALA A 1 102 ? 1.860 10.668 -0.257 1.00 81.88 102 ALA A N 1
ATOM 827 C CA . ALA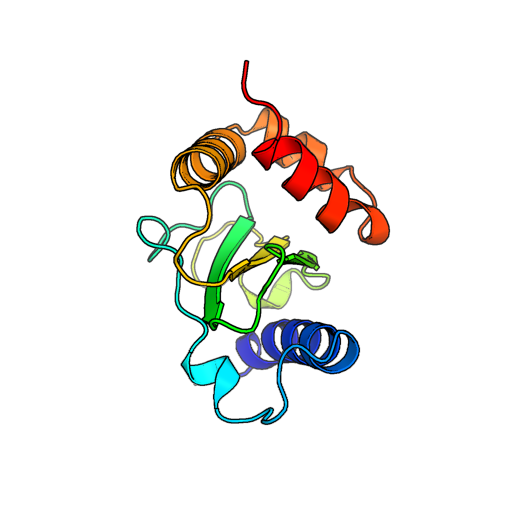 A 1 102 ? 2.487 10.725 1.056 1.00 81.88 102 ALA A CA 1
ATOM 828 C C . ALA A 1 102 ? 1.945 11.892 1.897 1.00 81.88 102 ALA A C 1
ATOM 830 O O . ALA A 1 102 ? 1.634 11.701 3.070 1.00 81.88 102 ALA A O 1
ATOM 831 N N . THR A 1 103 ? 1.793 13.076 1.308 1.00 85.00 103 THR A N 1
ATOM 832 C CA . THR A 1 103 ? 1.213 14.243 1.990 1.00 85.00 103 THR A CA 1
ATOM 833 C C . THR A 1 103 ? -0.241 13.991 2.399 1.00 85.00 103 THR A C 1
ATOM 835 O O . THR A 1 103 ? -0.612 14.253 3.542 1.00 85.00 103 THR A O 1
ATOM 838 N N . GLN A 1 104 ? -1.052 13.418 1.505 1.00 87.69 104 GLN A N 1
ATOM 839 C CA . GLN A 1 104 ? -2.462 13.120 1.771 1.00 87.69 104 GLN A CA 1
ATOM 840 C C . GLN A 1 104 ? -2.639 12.090 2.892 1.00 87.69 104 GLN A C 1
ATOM 842 O O . GLN A 1 104 ? -3.500 12.262 3.746 1.00 87.69 104 GLN A O 1
ATOM 847 N N . LEU A 1 105 ? -1.803 11.051 2.949 1.00 85.62 105 LEU A N 1
ATOM 848 C CA . LEU A 1 105 ? -1.880 10.037 4.008 1.00 85.62 105 LEU A CA 1
ATOM 849 C C . LEU A 1 105 ? -1.512 10.589 5.397 1.00 85.62 105 LEU A C 1
ATOM 851 O O . LEU A 1 105 ? -1.970 10.051 6.403 1.00 85.62 105 LEU A O 1
ATOM 855 N N . HIS A 1 106 ? -0.738 11.678 5.473 1.00 86.19 106 HIS A N 1
ATOM 856 C CA . HIS A 1 106 ? -0.495 12.394 6.732 1.00 86.19 106 HIS A CA 1
ATOM 857 C C . HIS A 1 106 ? -1.687 13.235 7.192 1.00 86.19 106 HIS A C 1
ATOM 859 O O . HIS A 1 106 ? -1.765 13.563 8.377 1.00 86.19 106 HIS A O 1
ATOM 865 N N . ASN A 1 107 ? -2.631 13.546 6.301 1.00 88.19 107 ASN A N 1
ATOM 866 C CA . ASN A 1 107 ? -3.865 14.215 6.674 1.00 88.19 107 ASN A CA 1
ATOM 867 C C . ASN A 1 107 ? -4.800 13.225 7.397 1.00 88.19 107 ASN A C 1
ATOM 869 O O . ASN A 1 107 ? -5.177 12.173 6.867 1.00 88.19 107 ASN A O 1
ATOM 873 N N . GLU A 1 108 ? -5.162 13.561 8.635 1.00 86.69 108 GLU A N 1
ATOM 874 C CA . GLU A 1 108 ? -6.044 12.739 9.460 1.00 86.69 108 GLU A CA 1
ATOM 875 C C . GLU A 1 108 ? -7.455 12.642 8.863 1.00 86.69 108 GLU A C 1
ATOM 877 O O . GLU A 1 108 ? -8.032 11.557 8.871 1.00 86.69 108 GLU A O 1
ATOM 882 N N . GLU A 1 109 ? -7.971 13.719 8.261 1.00 89.38 109 GLU A N 1
ATOM 883 C CA . GLU A 1 109 ? -9.287 13.727 7.606 1.00 89.38 109 GLU A CA 1
ATOM 884 C C . GLU A 1 109 ? -9.320 12.736 6.439 1.00 89.38 109 GLU A C 1
ATOM 886 O O . GLU A 1 109 ? -10.202 11.883 6.368 1.00 89.38 109 GLU A O 1
ATOM 891 N N . VAL A 1 110 ? -8.291 12.752 5.586 1.00 89.38 110 VAL A N 1
ATOM 892 C CA . VAL A 1 110 ? -8.153 11.803 4.468 1.00 89.38 110 VAL A CA 1
ATOM 893 C C . VAL A 1 110 ? -8.062 10.367 4.976 1.00 89.38 110 VAL A C 1
ATOM 895 O O . VAL A 1 110 ? -8.650 9.452 4.402 1.00 89.38 110 VAL A O 1
ATOM 898 N N . SER A 1 111 ? -7.344 10.147 6.075 1.00 85.69 111 SER A N 1
ATOM 899 C CA . SER A 1 111 ? -7.211 8.816 6.670 1.00 85.69 111 SER A CA 1
ATOM 900 C C . SER A 1 111 ? -8.548 8.308 7.226 1.00 85.69 111 SER A C 1
ATOM 902 O O . SER A 1 111 ? -8.879 7.132 7.058 1.00 85.69 111 SER A O 1
ATOM 904 N N . GLN A 1 112 ? -9.343 9.186 7.845 1.00 86.19 112 GLN A N 1
ATOM 905 C CA . GLN A 1 112 ? -10.696 8.872 8.311 1.00 86.19 112 GLN A CA 1
ATOM 906 C C . GLN A 1 112 ? -11.650 8.599 7.141 1.00 86.19 112 GLN A C 1
ATOM 908 O O . GLN A 1 112 ? -12.398 7.619 7.185 1.00 86.19 112 GLN A O 1
ATOM 913 N N . GLU A 1 113 ? -11.581 9.396 6.071 1.00 88.50 113 GLU A N 1
ATOM 914 C CA . GLU A 1 113 ? -12.340 9.161 4.841 1.00 88.50 113 GLU A CA 1
ATOM 915 C C . GLU A 1 113 ? -12.014 7.787 4.258 1.00 88.50 113 GLU A C 1
ATOM 917 O O . GLU A 1 113 ? -12.924 6.986 4.040 1.00 88.50 113 GLU A O 1
ATOM 922 N N . LEU A 1 114 ? -10.729 7.461 4.087 1.00 87.81 114 LEU A N 1
ATOM 923 C CA . LEU A 1 114 ? -10.295 6.154 3.591 1.00 87.81 114 LEU A CA 1
ATOM 924 C C . LEU A 1 114 ? -10.809 5.009 4.468 1.00 87.81 114 LEU A C 1
ATOM 926 O O . LEU A 1 114 ? -11.183 3.967 3.939 1.00 87.81 114 LEU A O 1
ATOM 930 N N . ARG A 1 115 ? -10.890 5.191 5.790 1.00 85.50 115 ARG A N 1
ATOM 931 C CA . ARG A 1 115 ? -11.415 4.166 6.704 1.00 85.50 115 ARG A CA 1
ATOM 932 C C . ARG A 1 115 ? -12.909 3.895 6.507 1.00 85.50 115 ARG A C 1
ATOM 934 O O . ARG A 1 115 ? -13.370 2.794 6.796 1.00 85.50 115 ARG A O 1
ATOM 941 N N . SER A 1 116 ? -13.657 4.875 6.002 1.00 86.94 116 SER A N 1
ATOM 942 C CA . SER A 1 116 ? -15.076 4.727 5.652 1.00 86.94 116 SER A CA 1
ATOM 943 C C . SER A 1 116 ? -15.307 4.085 4.275 1.00 86.94 116 SER A C 1
ATOM 945 O O . SER A 1 116 ? -16.416 3.634 3.977 1.00 86.94 116 SER A O 1
ATOM 947 N N . VAL A 1 117 ? -14.272 4.017 3.429 1.00 87.25 117 VAL A N 1
ATOM 948 C CA . VAL A 1 117 ? -14.367 3.451 2.081 1.00 87.25 117 VAL A CA 1
ATOM 949 C C . VAL A 1 117 ? -14.448 1.919 2.154 1.00 87.25 117 VAL A C 1
ATOM 951 O O . VAL A 1 117 ? -13.618 1.283 2.806 1.00 87.25 117 VAL A O 1
ATOM 954 N N . PRO A 1 118 ? -15.391 1.282 1.433 1.00 84.06 118 PRO A N 1
ATOM 955 C CA . PRO A 1 118 ? -15.447 -0.171 1.341 1.00 84.06 118 PRO A CA 1
ATOM 956 C C . PRO A 1 118 ? -14.120 -0.776 0.845 1.00 84.06 118 PRO A C 1
ATOM 958 O O . PRO A 1 118 ? -13.549 -0.266 -0.124 1.00 84.06 118 PRO A O 1
ATOM 961 N N . PRO A 1 119 ? -13.664 -1.916 1.400 1.00 80.44 119 PRO A N 1
ATOM 962 C CA . PRO A 1 119 ? -12.436 -2.600 0.982 1.00 80.44 119 PRO A CA 1
ATOM 963 C C . PRO A 1 119 ? -12.244 -2.784 -0.527 1.00 80.44 119 PRO A C 1
ATOM 965 O O . PRO A 1 119 ? -11.126 -2.703 -1.035 1.00 80.44 119 PRO A O 1
ATOM 968 N N . SER A 1 120 ? -13.335 -3.025 -1.258 1.00 80.12 120 SER A N 1
ATOM 969 C CA . SER A 1 120 ? -13.334 -3.197 -2.714 1.00 80.12 120 SER A CA 1
ATOM 970 C C . SER A 1 120 ? -12.988 -1.917 -3.483 1.00 80.12 120 SER A C 1
ATOM 972 O O . SER A 1 120 ? -12.492 -1.998 -4.605 1.00 80.12 120 SER A O 1
ATOM 974 N N . LEU A 1 121 ? -13.227 -0.745 -2.891 1.00 85.31 121 LEU A N 1
ATOM 975 C CA . LEU A 1 121 ? -13.035 0.567 -3.509 1.00 85.31 121 LEU A CA 1
ATOM 976 C C . LEU A 1 121 ? -11.748 1.262 -3.055 1.00 85.31 121 LEU A C 1
ATOM 978 O O . LEU A 1 121 ? -11.319 2.213 -3.706 1.00 85.31 121 LEU A O 1
ATOM 982 N N . LEU A 1 122 ? -11.087 0.768 -2.004 1.00 85.19 122 LEU A N 1
ATOM 983 C CA . LEU A 1 122 ? -9.862 1.362 -1.458 1.00 85.19 122 LEU A CA 1
ATOM 984 C C . LEU A 1 122 ? -8.766 1.552 -2.519 1.00 85.19 122 LEU A C 1
ATOM 986 O O . LEU A 1 122 ? -8.162 2.618 -2.588 1.00 85.19 122 LEU A O 1
ATOM 990 N N . SER A 1 123 ? -8.543 0.576 -3.407 1.00 82.38 123 SER A N 1
ATOM 991 C CA . SER A 1 123 ? -7.533 0.710 -4.470 1.00 82.38 123 SER A CA 1
ATOM 992 C C . SER A 1 123 ? -7.861 1.860 -5.427 1.00 82.38 123 SER A C 1
ATOM 994 O O . SER A 1 123 ? -6.952 2.529 -5.909 1.00 82.38 123 SER A O 1
ATOM 996 N N . ALA A 1 124 ? -9.144 2.096 -5.716 1.00 84.12 124 ALA A N 1
ATOM 997 C CA . ALA A 1 124 ? -9.570 3.210 -6.557 1.00 84.12 124 ALA A CA 1
ATOM 998 C C . ALA A 1 124 ? -9.477 4.549 -5.814 1.00 84.12 124 ALA A C 1
ATOM 1000 O O . ALA A 1 124 ? -9.028 5.527 -6.405 1.00 84.12 124 ALA A O 1
ATOM 1001 N N . ALA A 1 125 ? -9.830 4.581 -4.526 1.00 87.00 125 ALA A N 1
ATOM 1002 C CA . ALA A 1 125 ? -9.717 5.771 -3.687 1.00 87.00 125 ALA A CA 1
ATOM 1003 C C . ALA A 1 125 ? -8.261 6.250 -3.568 1.00 87.00 125 ALA A C 1
ATOM 1005 O O . ALA A 1 125 ? -7.988 7.420 -3.814 1.00 87.00 125 ALA A O 1
ATOM 1006 N N . ILE A 1 126 ? -7.312 5.342 -3.301 1.00 87.12 126 ILE A N 1
ATOM 1007 C CA . ILE A 1 126 ? -5.881 5.684 -3.235 1.00 87.12 126 ILE A CA 1
ATOM 1008 C C . ILE A 1 126 ? -5.361 6.199 -4.583 1.00 87.12 126 ILE A C 1
ATOM 1010 O O . ILE A 1 126 ? -4.657 7.204 -4.620 1.00 87.12 126 ILE A O 1
ATOM 1014 N N . ARG A 1 127 ? -5.746 5.576 -5.707 1.00 83.31 127 ARG A N 1
ATOM 1015 C CA . ARG A 1 127 ? -5.403 6.109 -7.039 1.00 83.31 127 ARG A CA 1
ATOM 1016 C C . ARG A 1 127 ? -5.998 7.497 -7.278 1.00 83.31 127 ARG A C 1
ATOM 1018 O O . ARG A 1 127 ? -5.344 8.340 -7.876 1.00 83.31 127 ARG A O 1
ATOM 1025 N N . GLY A 1 128 ? -7.215 7.744 -6.796 1.00 85.38 128 GLY A N 1
ATOM 1026 C CA . GLY A 1 128 ? -7.843 9.063 -6.841 1.00 85.38 128 GLY A CA 1
ATOM 1027 C C . GLY A 1 128 ? -7.068 10.110 -6.041 1.00 85.38 128 GLY A C 1
ATOM 1028 O O . GLY A 1 128 ? -6.924 11.232 -6.512 1.00 85.38 128 GLY A O 1
ATOM 1029 N N . LEU A 1 129 ? -6.517 9.741 -4.880 1.00 85.88 129 LEU A N 1
ATOM 1030 C CA . LEU A 1 129 ? -5.629 10.619 -4.111 1.00 85.88 129 LEU A CA 1
ATOM 1031 C C . LEU A 1 129 ? -4.336 10.928 -4.868 1.00 85.88 129 LEU A C 1
ATOM 1033 O O . LEU A 1 129 ? -3.890 12.063 -4.832 1.00 85.88 129 LEU A O 1
ATOM 1037 N N . MET A 1 130 ? -3.761 9.957 -5.582 1.00 80.56 130 MET A N 1
ATOM 1038 C CA . MET A 1 130 ? -2.564 10.185 -6.405 1.00 80.56 130 MET A CA 1
ATOM 1039 C C . MET A 1 130 ? -2.820 11.115 -7.599 1.00 80.56 130 MET A C 1
ATOM 1041 O O . MET A 1 130 ? -1.919 11.838 -7.994 1.00 80.56 130 MET A O 1
ATOM 1045 N N . ALA A 1 131 ? -4.026 11.091 -8.177 1.00 78.06 131 ALA A N 1
ATOM 1046 C CA . ALA A 1 131 ? -4.366 11.845 -9.388 1.00 78.06 131 ALA A CA 1
ATOM 1047 C C . ALA A 1 131 ? -4.912 13.263 -9.130 1.00 78.06 131 ALA A C 1
ATOM 1049 O O . ALA A 1 131 ? -5.083 14.031 -10.075 1.00 78.06 131 ALA A O 1
ATOM 1050 N N . ARG A 1 132 ? -5.242 13.610 -7.879 1.00 66.00 132 ARG A N 1
ATOM 1051 C CA . ARG A 1 132 ? -5.737 14.941 -7.496 1.00 66.00 132 ARG A CA 1
ATOM 1052 C C . ARG A 1 132 ? -4.572 15.928 -7.365 1.00 66.00 132 ARG A C 1
ATOM 1054 O O . ARG A 1 132 ? -4.288 16.431 -6.285 1.00 66.00 132 ARG A O 1
ATOM 1061 N N . GLU A 1 133 ? -3.909 16.214 -8.476 1.00 54.97 133 GLU A N 1
ATOM 1062 C CA . GLU A 1 133 ? -3.107 17.430 -8.601 1.00 54.97 133 GLU A CA 1
ATOM 1063 C C . GLU A 1 133 ? -4.069 18.614 -8.789 1.00 54.97 133 GLU A C 1
ATOM 1065 O O . GLU A 1 133 ? -4.772 18.694 -9.796 1.00 54.97 133 GLU A O 1
ATOM 1070 N N . ASN A 1 134 ? -4.148 19.493 -7.788 1.00 44.62 134 ASN A N 1
ATOM 1071 C CA . ASN A 1 134 ? -4.623 20.868 -7.963 1.00 44.62 134 ASN A CA 1
ATOM 1072 C C . ASN A 1 134 ? -3.402 21.776 -8.067 1.00 44.62 134 ASN A C 1
ATOM 1074 O O . ASN A 1 134 ? -2.553 21.679 -7.149 1.00 44.62 134 ASN A O 1
#

Radius of gyration: 14.4 Å; chains: 1; bounding box: 28×37×36 Å

pLDDT: mean 71.39, std 13.31, range [30.59, 89.38]